Protein AF-A0A959T3W3-F1 (afdb_monomer_lite)

Sequence (100 aa):
LLRTLQRGRRMVHVHFANPYRLANTDAVHRLDGLVVAYEDEPDAQAMAAQALFGARATDGVLPVTASLFFSGGDGLRTAALGTFTYDLPEAVGVSASELA

Structure (mmCIF, N/CA/C/O backbone):
data_AF-A0A959T3W3-F1
#
_entry.id   AF-A0A959T3W3-F1
#
loop_
_atom_site.group_PDB
_atom_site.id
_atom_site.type_symbol
_atom_site.label_atom_id
_atom_site.label_alt_id
_atom_site.label_comp_id
_atom_site.label_asym_id
_atom_site.label_entity_id
_atom_site.label_seq_id
_atom_site.pdbx_PDB_ins_code
_atom_site.Cartn_x
_atom_site.Cartn_y
_atom_site.Cartn_z
_atom_site.occupancy
_atom_site.B_iso_or_equiv
_atom_site.auth_seq_id
_atom_site.auth_comp_id
_atom_site.auth_asym_id
_atom_site.auth_atom_id
_atom_site.pdbx_PDB_model_num
ATOM 1 N N . LEU A 1 1 ? 13.726 -9.979 9.028 1.00 73.81 1 LEU A N 1
ATOM 2 C CA . LEU A 1 1 ? 12.531 -9.577 9.801 1.00 73.81 1 LEU A CA 1
ATOM 3 C C . LEU A 1 1 ? 11.238 -10.151 9.213 1.00 73.81 1 LEU A C 1
ATOM 5 O O . LEU A 1 1 ? 10.683 -11.040 9.842 1.00 73.81 1 LEU A O 1
ATOM 9 N N . LEU A 1 2 ? 10.809 -9.756 8.001 1.00 75.88 2 LEU A N 1
ATOM 10 C CA . LEU A 1 2 ? 9.573 -10.271 7.370 1.00 75.88 2 LEU A CA 1
ATOM 11 C C . LEU A 1 2 ? 9.506 -11.810 7.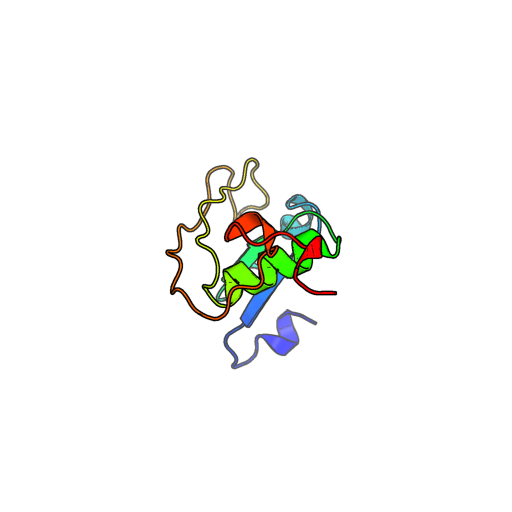321 1.00 75.88 2 LEU A C 1
ATOM 13 O O . LEU A 1 2 ? 8.544 -12.395 7.804 1.00 75.88 2 LEU A O 1
ATOM 17 N N . ARG A 1 3 ? 10.585 -12.473 6.875 1.00 74.94 3 ARG A N 1
ATOM 18 C CA . ARG A 1 3 ? 10.689 -13.949 6.864 1.00 74.94 3 ARG A CA 1
ATOM 19 C C . ARG A 1 3 ? 10.428 -14.595 8.234 1.00 74.94 3 ARG A C 1
ATOM 21 O O . ARG A 1 3 ? 9.900 -15.698 8.304 1.00 74.94 3 ARG A O 1
ATOM 28 N N . THR A 1 4 ? 10.828 -13.933 9.319 1.00 78.62 4 THR A N 1
ATOM 29 C CA . THR A 1 4 ? 10.687 -14.458 10.684 1.00 78.62 4 THR A CA 1
ATOM 30 C C . THR A 1 4 ? 9.250 -14.329 11.173 1.00 78.62 4 THR A C 1
ATOM 32 O O . THR A 1 4 ? 8.735 -15.248 11.798 1.00 78.62 4 THR A O 1
ATOM 35 N N . LEU A 1 5 ? 8.597 -13.208 10.863 1.00 79.25 5 LEU A N 1
ATOM 36 C CA . LEU A 1 5 ? 7.238 -12.912 11.315 1.00 79.25 5 LEU A CA 1
ATOM 37 C C . LEU A 1 5 ? 6.162 -13.675 10.526 1.00 79.25 5 LEU A C 1
ATOM 39 O O . LEU A 1 5 ? 5.102 -13.955 11.074 1.00 79.25 5 LEU A O 1
ATOM 43 N N . GLN A 1 6 ? 6.445 -14.040 9.271 1.00 80.88 6 GLN A N 1
ATOM 44 C CA . GLN A 1 6 ? 5.554 -14.839 8.417 1.00 80.88 6 GLN A CA 1
ATOM 45 C C . GLN A 1 6 ? 5.379 -16.291 8.898 1.00 80.88 6 GLN A C 1
ATOM 47 O O . GLN A 1 6 ? 4.483 -16.996 8.438 1.00 80.88 6 GLN A O 1
ATOM 52 N N . ARG A 1 7 ? 6.229 -16.788 9.807 1.00 81.50 7 ARG A N 1
ATOM 53 C CA . ARG A 1 7 ? 6.150 -18.183 10.262 1.00 81.50 7 ARG A CA 1
ATOM 54 C C . ARG A 1 7 ? 4.873 -18.426 11.071 1.00 81.50 7 ARG A C 1
ATOM 56 O O . ARG A 1 7 ? 4.770 -18.006 12.219 1.00 81.50 7 ARG A O 1
ATOM 63 N N . GLY A 1 8 ? 3.931 -19.150 10.462 1.00 82.62 8 GLY A N 1
ATOM 64 C CA . GLY A 1 8 ? 2.700 -19.623 11.101 1.00 82.62 8 GLY A CA 1
ATOM 65 C C . GLY A 1 8 ? 1.633 -18.547 11.309 1.00 82.62 8 GLY A C 1
ATOM 66 O O . GLY A 1 8 ? 0.752 -18.729 12.146 1.00 82.62 8 GLY A O 1
ATOM 67 N N . ARG A 1 9 ? 1.717 -17.414 10.601 1.00 85.88 9 ARG A N 1
ATOM 68 C CA . ARG A 1 9 ? 0.799 -16.280 10.763 1.00 85.88 9 ARG A CA 1
ATOM 69 C C . ARG A 1 9 ? 0.397 -15.717 9.413 1.00 85.88 9 ARG A C 1
ATOM 71 O O . ARG A 1 9 ? 1.239 -15.614 8.527 1.00 85.88 9 ARG A O 1
ATOM 78 N N . ARG A 1 10 ? -0.863 -15.287 9.315 1.00 87.69 10 ARG A N 1
ATOM 79 C CA . ARG A 1 10 ? -1.301 -14.439 8.206 1.00 87.69 10 ARG A CA 1
ATOM 80 C C . ARG A 1 10 ? -0.696 -13.051 8.367 1.00 87.69 10 ARG A C 1
ATOM 82 O O . ARG A 1 10 ? -0.745 -12.493 9.465 1.00 87.69 10 ARG A O 1
ATOM 89 N N . MET A 1 11 ? -0.124 -12.512 7.300 1.00 87.81 11 MET A N 1
ATOM 90 C CA . MET A 1 11 ? 0.564 -11.229 7.309 1.00 87.81 11 MET A CA 1
ATOM 91 C C . MET A 1 11 ? 0.121 -10.354 6.144 1.00 87.81 11 MET A C 1
ATOM 93 O O . MET A 1 11 ? 0.271 -10.721 4.980 1.00 87.81 11 MET A O 1
ATOM 97 N N . VAL A 1 12 ? -0.316 -9.145 6.491 1.00 89.69 12 VAL A N 1
ATOM 98 C CA . VAL A 1 12 ? -0.494 -8.039 5.553 1.00 89.69 12 VAL A CA 1
ATOM 99 C C . VAL A 1 12 ? 0.626 -7.030 5.784 1.00 89.69 12 VAL A C 1
ATOM 101 O O . VAL A 1 12 ? 0.894 -6.655 6.926 1.00 89.69 12 VAL A O 1
ATOM 104 N N .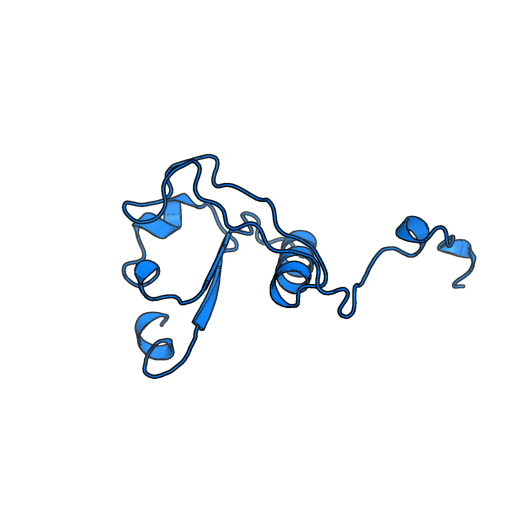 HIS A 1 13 ? 1.307 -6.620 4.718 1.00 90.19 13 HIS A N 1
ATOM 105 C CA . HIS A 1 13 ? 2.360 -5.608 4.775 1.00 90.19 13 HIS A CA 1
ATOM 106 C C . HIS A 1 13 ? 1.911 -4.329 4.074 1.00 90.19 13 HIS A C 1
ATOM 108 O O . HIS A 1 13 ? 1.406 -4.383 2.954 1.00 90.19 13 HIS A O 1
ATOM 114 N N . VAL A 1 14 ? 2.148 -3.186 4.715 1.00 91.56 14 VAL A N 1
ATOM 115 C CA . VAL A 1 14 ? 1.991 -1.868 4.098 1.00 91.56 14 VAL A CA 1
ATOM 116 C C . VAL A 1 14 ? 3.370 -1.326 3.764 1.00 91.56 14 VAL A C 1
ATOM 118 O O . VAL A 1 14 ? 4.231 -1.218 4.638 1.00 91.56 14 VAL A O 1
ATOM 121 N N . HIS A 1 15 ? 3.579 -1.025 2.490 1.00 90.69 15 HIS A N 1
ATOM 122 C CA . HIS A 1 15 ? 4.832 -0.541 1.938 1.00 90.69 15 HIS A CA 1
ATOM 123 C C . HIS A 1 15 ? 4.735 0.965 1.681 1.00 90.69 15 HIS A C 1
ATOM 125 O O . HIS A 1 15 ? 4.143 1.398 0.690 1.00 90.69 15 HIS A O 1
ATOM 131 N N . PHE A 1 16 ? 5.328 1.745 2.583 1.00 90.81 16 PHE A N 1
ATOM 132 C CA . PHE A 1 16 ? 5.466 3.204 2.503 1.00 90.81 16 PHE A CA 1
ATOM 133 C C . PHE A 1 16 ? 6.790 3.579 1.830 1.00 90.81 16 PHE A C 1
ATOM 135 O O . PHE A 1 16 ? 7.702 4.129 2.442 1.00 90.81 16 PHE A O 1
ATOM 142 N N . ALA A 1 17 ? 6.971 3.132 0.592 1.00 87.94 17 ALA A N 1
ATOM 143 C CA . ALA A 1 17 ? 8.119 3.516 -0.214 1.00 87.94 17 ALA A CA 1
ATOM 144 C C . ALA A 1 17 ? 7.837 3.266 -1.696 1.00 87.94 17 ALA A C 1
ATOM 146 O O . ALA A 1 17 ? 6.849 2.641 -2.086 1.00 87.94 17 ALA A O 1
ATOM 147 N N . ASN A 1 18 ? 8.794 3.672 -2.531 1.00 88.31 18 ASN A N 1
ATOM 148 C CA . ASN A 1 18 ? 8.774 3.394 -3.958 1.00 88.31 18 ASN A CA 1
ATOM 149 C C . ASN A 1 18 ? 8.548 1.883 -4.246 1.00 88.31 18 ASN A C 1
ATOM 151 O O . ASN A 1 18 ? 9.258 1.040 -3.668 1.00 88.31 18 ASN A O 1
ATOM 155 N N . PRO A 1 19 ? 7.609 1.528 -5.149 1.00 85.12 19 PRO A N 1
ATOM 156 C CA . PRO A 1 19 ? 7.274 0.142 -5.480 1.00 85.12 19 PRO A CA 1
ATOM 157 C C . PRO A 1 19 ? 8.463 -0.679 -5.994 1.00 85.12 19 PRO A C 1
ATOM 159 O O . PRO A 1 19 ? 8.534 -1.871 -5.713 1.00 85.12 19 PRO A O 1
ATOM 162 N N . TYR A 1 20 ? 9.458 -0.074 -6.654 1.00 86.25 20 TYR A N 1
ATOM 163 C CA . TYR A 1 20 ? 10.638 -0.801 -7.151 1.00 86.25 20 TYR A CA 1
ATOM 164 C C . TYR A 1 20 ? 11.466 -1.460 -6.040 1.00 86.25 20 TYR A C 1
ATOM 166 O O . TYR A 1 20 ? 12.209 -2.409 -6.286 1.00 86.25 20 TYR A O 1
ATOM 174 N N . ARG A 1 21 ? 11.326 -1.009 -4.787 1.00 84.62 21 ARG A N 1
ATOM 175 C CA . ARG A 1 21 ? 12.011 -1.635 -3.645 1.00 84.62 21 ARG A CA 1
ATOM 176 C C . ARG A 1 21 ? 11.466 -3.028 -3.314 1.00 84.62 21 ARG A C 1
ATOM 178 O O 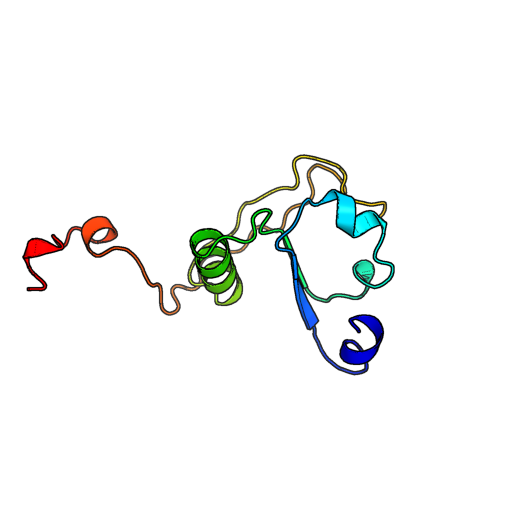. ARG A 1 21 ? 12.148 -3.794 -2.630 1.00 84.62 21 ARG A O 1
ATOM 185 N N . LEU A 1 22 ? 10.285 -3.383 -3.826 1.00 83.31 22 LEU A N 1
ATOM 186 C CA . LEU A 1 22 ? 9.703 -4.717 -3.680 1.00 83.31 22 LEU A CA 1
ATOM 187 C C . LEU A 1 22 ? 10.507 -5.782 -4.438 1.00 83.31 22 LEU A C 1
ATOM 189 O O . LEU A 1 22 ? 10.566 -6.920 -3.975 1.00 83.31 22 LEU A O 1
ATOM 193 N N . ALA A 1 23 ? 11.191 -5.419 -5.532 1.00 82.06 23 ALA A N 1
ATOM 194 C CA . ALA A 1 23 ? 12.066 -6.333 -6.272 1.00 82.06 23 ALA A CA 1
ATOM 195 C C . ALA A 1 23 ? 13.189 -6.922 -5.405 1.00 82.06 23 ALA A C 1
ATOM 197 O O . ALA A 1 23 ? 13.556 -8.081 -5.572 1.00 82.06 23 ALA A O 1
ATOM 198 N N . ASN A 1 24 ? 13.687 -6.152 -4.436 1.00 73.50 24 ASN A N 1
ATOM 199 C CA . ASN A 1 24 ? 14.807 -6.552 -3.580 1.00 73.50 24 ASN A CA 1
ATOM 200 C C . ASN A 1 24 ? 14.371 -7.347 -2.338 1.00 73.50 24 ASN A C 1
ATOM 202 O O . ASN A 1 24 ? 15.196 -7.646 -1.473 1.00 73.50 24 ASN A O 1
ATOM 206 N N . THR A 1 25 ? 13.079 -7.658 -2.204 1.00 73.81 25 THR A N 1
ATOM 207 C CA . THR A 1 25 ? 12.532 -8.260 -0.987 1.00 73.81 25 THR A CA 1
ATOM 208 C C . THR A 1 25 ? 11.963 -9.650 -1.278 1.00 73.81 25 THR A C 1
ATOM 210 O O . THR A 1 25 ? 10.777 -9.824 -1.544 1.00 73.81 25 THR A O 1
ATOM 213 N N . ASP A 1 26 ? 12.798 -10.683 -1.123 1.00 70.31 26 ASP A N 1
ATOM 214 C CA . ASP A 1 26 ? 12.450 -12.103 -1.350 1.00 70.31 26 ASP A CA 1
ATOM 215 C C . ASP A 1 26 ? 11.221 -12.611 -0.578 1.00 70.31 26 ASP A C 1
ATOM 217 O O . ASP A 1 26 ? 10.752 -13.721 -0.805 1.00 70.31 26 ASP A O 1
ATOM 221 N N . ALA A 1 27 ? 10.757 -11.893 0.444 1.00 78.62 27 ALA A N 1
ATOM 222 C CA . ALA A 1 27 ? 9.668 -12.337 1.310 1.00 78.62 27 ALA A CA 1
ATOM 223 C C . ALA A 1 27 ? 8.288 -11.831 0.872 1.00 78.62 27 ALA A C 1
ATOM 225 O O . ALA A 1 27 ? 7.294 -12.306 1.415 1.00 78.62 27 ALA A O 1
ATOM 226 N N . VAL A 1 28 ? 8.212 -10.900 -0.085 1.00 80.31 28 VAL A N 1
ATOM 227 C CA . VAL A 1 28 ? 6.950 -10.213 -0.414 1.00 80.31 28 VAL A CA 1
ATOM 228 C C . VAL A 1 28 ? 5.947 -11.159 -1.077 1.00 80.31 28 VAL A C 1
ATOM 230 O O . VAL A 1 28 ? 4.765 -11.088 -0.774 1.00 80.31 28 VAL A O 1
ATOM 233 N N . HIS A 1 29 ? 6.407 -12.128 -1.873 1.00 78.50 29 HIS A N 1
ATOM 234 C CA . HIS A 1 29 ? 5.532 -13.133 -2.498 1.00 78.50 29 HIS A CA 1
ATOM 235 C C . HIS A 1 29 ? 4.866 -14.104 -1.502 1.00 78.50 29 HIS A C 1
ATOM 237 O O . HIS A 1 29 ? 3.986 -14.862 -1.889 1.00 78.50 29 HIS A O 1
ATOM 243 N N . ARG A 1 30 ? 5.306 -14.129 -0.235 1.00 82.56 30 ARG A N 1
ATOM 244 C CA . ARG A 1 30 ? 4.725 -14.967 0.833 1.00 82.56 30 ARG A CA 1
ATOM 245 C C . ARG A 1 30 ? 3.741 -14.214 1.725 1.00 82.56 30 ARG A C 1
ATOM 247 O O . ARG A 1 30 ? 3.308 -14.758 2.735 1.00 82.56 30 ARG A O 1
ATOM 254 N N . LEU A 1 31 ? 3.464 -12.951 1.420 1.00 86.38 31 LEU A N 1
ATOM 255 C CA . LEU A 1 31 ? 2.482 -12.166 2.155 1.00 86.38 31 LEU A CA 1
ATOM 256 C C . LEU A 1 31 ? 1.076 -12.542 1.693 1.00 86.38 31 LEU A C 1
ATOM 258 O O . LEU A 1 31 ? 0.845 -12.713 0.500 1.00 86.38 31 LEU A O 1
ATOM 262 N N . ASP A 1 32 ? 0.137 -12.611 2.632 1.00 87.81 32 ASP A N 1
ATOM 263 C CA . ASP A 1 32 ? -1.284 -12.789 2.317 1.00 87.81 32 ASP A CA 1
ATOM 264 C C . ASP A 1 32 ? -1.896 -11.503 1.747 1.00 87.81 32 ASP A C 1
ATOM 266 O O . ASP A 1 32 ? -2.898 -11.544 1.039 1.00 87.81 32 ASP A O 1
ATOM 270 N N . GLY A 1 33 ? -1.293 -10.354 2.063 1.00 88.88 33 GLY A N 1
ATOM 271 C CA . GLY A 1 33 ? -1.690 -9.061 1.529 1.00 88.88 33 GLY A CA 1
ATOM 272 C C . GLY A 1 33 ? -0.526 -8.079 1.460 1.00 88.88 33 GLY A C 1
ATOM 273 O O . GLY A 1 33 ? 0.353 -8.052 2.326 1.00 88.88 33 GLY A O 1
ATOM 274 N N . LEU A 1 34 ? -0.550 -7.243 0.429 1.00 89.81 34 LEU A N 1
ATOM 275 C CA . LEU A 1 34 ? 0.395 -6.156 0.224 1.00 89.81 34 LEU A CA 1
ATOM 276 C C . LEU A 1 34 ? -0.383 -4.893 -0.140 1.00 89.81 34 LEU A C 1
ATOM 278 O O . LEU A 1 34 ? -1.174 -4.905 -1.078 1.00 89.81 34 LEU A O 1
ATOM 282 N N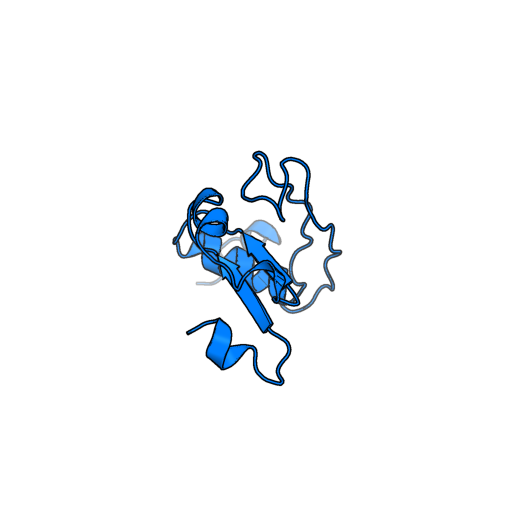 . VAL A 1 35 ? -0.122 -3.807 0.580 1.00 90.88 35 VAL A N 1
ATOM 283 C CA . VAL A 1 35 ? -0.634 -2.471 0.265 1.00 90.88 35 VAL A CA 1
ATOM 284 C C . VAL A 1 35 ? 0.554 -1.586 -0.075 1.00 90.88 35 VAL A C 1
ATOM 286 O O . VAL A 1 35 ? 1.470 -1.453 0.732 1.00 90.88 35 VAL A O 1
ATOM 289 N N . VAL A 1 36 ? 0.559 -0.986 -1.263 1.00 91.44 36 VAL A N 1
ATOM 290 C CA . VAL A 1 36 ? 1.589 -0.025 -1.674 1.00 91.44 36 VAL A CA 1
ATOM 291 C C . VAL A 1 36 ? 1.030 1.377 -1.469 1.00 91.44 36 VAL A C 1
ATOM 293 O O . VAL A 1 36 ? 0.191 1.825 -2.242 1.00 91.44 36 VAL A O 1
ATOM 296 N N . ALA A 1 37 ? 1.476 2.043 -0.405 1.00 91.81 37 ALA A N 1
ATOM 297 C CA . ALA A 1 37 ? 1.027 3.385 -0.027 1.00 91.81 37 ALA A CA 1
ATOM 298 C C . ALA A 1 37 ? 1.954 4.501 -0.551 1.00 91.81 37 ALA A C 1
ATOM 300 O O . ALA A 1 37 ? 1.625 5.672 -0.409 1.00 91.81 37 ALA A O 1
ATOM 301 N N . TYR A 1 38 ? 3.059 4.128 -1.214 1.00 88.25 38 TYR A N 1
ATOM 302 C CA . TYR A 1 38 ? 4.061 4.995 -1.855 1.00 88.25 38 TYR A CA 1
ATOM 303 C C . TYR A 1 38 ? 4.824 5.923 -0.908 1.00 88.25 38 TYR A C 1
ATOM 305 O O . TYR A 1 38 ? 6.025 5.728 -0.730 1.00 88.25 38 TYR A O 1
ATOM 313 N N . GLU A 1 39 ? 4.142 6.910 -0.338 1.00 87.25 39 GLU A N 1
ATOM 314 C CA . GLU A 1 39 ? 4.727 7.963 0.490 1.00 87.25 39 GLU A CA 1
ATOM 315 C C . GLU A 1 39 ? 4.648 7.591 1.971 1.00 87.25 39 GLU A C 1
ATOM 317 O O . GLU A 1 39 ? 3.655 7.024 2.431 1.00 87.25 39 GLU A O 1
ATOM 322 N N . ASP A 1 40 ? 5.695 7.921 2.723 1.00 89.19 40 ASP A N 1
ATOM 323 C CA . ASP A 1 40 ? 5.732 7.765 4.181 1.00 89.19 40 ASP A CA 1
ATOM 324 C C . ASP A 1 40 ? 5.292 9.064 4.865 1.00 89.19 40 ASP A C 1
ATOM 326 O O . ASP A 1 40 ? 6.068 9.724 5.551 1.00 89.19 40 ASP A O 1
ATOM 330 N N . GLU A 1 41 ? 4.041 9.449 4.610 1.00 91.31 41 GLU A N 1
ATOM 331 C CA . GLU A 1 41 ? 3.424 10.680 5.114 1.00 91.31 41 GLU A CA 1
ATOM 332 C C . GLU A 1 41 ? 2.175 10.331 5.949 1.00 91.31 41 GLU A C 1
ATOM 334 O O . GLU A 1 41 ? 1.498 9.340 5.636 1.00 91.31 41 GLU A O 1
ATOM 339 N N . PRO A 1 42 ? 1.813 11.111 6.990 1.00 90.38 42 PRO A N 1
ATOM 340 C CA . PRO A 1 42 ? 0.685 10.796 7.871 1.00 90.38 42 PRO A CA 1
ATOM 341 C C . PRO A 1 42 ? -0.638 10.576 7.131 1.00 90.38 42 PRO A C 1
ATOM 343 O O . PRO A 1 42 ? -1.394 9.669 7.481 1.00 90.38 42 PRO A O 1
ATOM 346 N N . ASP A 1 43 ? -0.890 11.335 6.063 1.00 87.56 43 ASP A N 1
ATOM 347 C CA . ASP A 1 43 ? -2.095 11.181 5.245 1.00 87.56 43 ASP A CA 1
ATOM 348 C C . ASP A 1 43 ? -2.125 9.823 4.528 1.00 87.56 43 ASP A C 1
ATOM 350 O O . ASP A 1 43 ? -3.140 9.124 4.541 1.00 87.56 43 ASP A O 1
ATOM 354 N N . ALA A 1 44 ? -0.996 9.394 3.955 1.00 88.94 44 ALA A N 1
ATOM 355 C CA . ALA A 1 44 ? -0.877 8.089 3.305 1.00 88.94 44 ALA A CA 1
ATOM 356 C C . ALA A 1 44 ? -1.033 6.941 4.315 1.00 88.94 44 ALA A C 1
ATOM 358 O O . ALA A 1 44 ? -1.683 5.933 4.021 1.00 88.94 44 ALA A O 1
ATOM 359 N N . GLN A 1 45 ? -0.497 7.105 5.528 1.00 90.69 45 GLN A N 1
ATOM 360 C CA . GLN A 1 45 ? -0.663 6.147 6.622 1.00 90.69 45 GLN A CA 1
ATOM 361 C C . GLN A 1 45 ? -2.129 6.040 7.068 1.00 90.69 45 GLN A C 1
ATOM 363 O O . GLN A 1 45 ? -2.639 4.927 7.231 1.00 90.69 45 GLN A O 1
ATOM 368 N N . ALA A 1 46 ? -2.829 7.170 7.202 1.00 89.00 46 ALA A N 1
ATOM 369 C CA . ALA A 1 46 ? -4.248 7.203 7.544 1.00 89.00 46 ALA A CA 1
ATOM 370 C C . ALA A 1 46 ? -5.105 6.525 6.462 1.00 89.00 46 ALA A C 1
ATOM 372 O O . ALA A 1 46 ? -5.935 5.666 6.771 1.00 89.00 46 ALA A O 1
ATOM 373 N N . MET A 1 47 ? -4.854 6.834 5.188 1.00 88.25 47 MET A N 1
ATOM 374 C CA . MET A 1 47 ? -5.564 6.222 4.060 1.00 88.25 47 MET A CA 1
ATOM 375 C C . MET A 1 47 ? -5.307 4.714 3.969 1.00 88.25 47 MET A C 1
ATOM 377 O O . MET A 1 47 ? -6.242 3.940 3.756 1.00 88.25 47 MET A O 1
ATOM 381 N N . ALA A 1 48 ? -4.066 4.269 4.188 1.00 90.25 48 ALA A N 1
ATOM 382 C CA . ALA A 1 48 ? -3.732 2.848 4.212 1.00 90.25 48 ALA A CA 1
ATOM 383 C C . ALA A 1 48 ? -4.447 2.108 5.354 1.00 90.25 48 ALA A C 1
ATOM 385 O O . ALA A 1 48 ? -4.959 1.008 5.143 1.00 90.25 48 ALA A O 1
ATOM 386 N N . ALA A 1 49 ? -4.539 2.710 6.545 1.00 89.25 49 ALA A N 1
ATOM 387 C CA . ALA A 1 49 ? -5.297 2.141 7.657 1.00 89.25 49 ALA A CA 1
ATOM 388 C C . ALA A 1 49 ? -6.792 2.015 7.315 1.00 89.25 49 ALA A C 1
ATOM 390 O O . ALA A 1 49 ? -7.381 0.952 7.512 1.00 89.25 49 ALA A O 1
ATOM 391 N N . GLN A 1 50 ? -7.394 3.058 6.737 1.00 87.31 50 GLN A N 1
ATOM 392 C CA . GLN A 1 50 ? -8.795 3.025 6.309 1.00 87.31 50 GLN A CA 1
ATOM 393 C C . GLN A 1 50 ? -9.061 1.950 5.249 1.00 87.31 50 GLN A C 1
ATOM 395 O O . GLN A 1 50 ? -10.058 1.233 5.338 1.00 87.31 50 GLN A O 1
ATOM 400 N N . ALA A 1 51 ? -8.161 1.795 4.279 1.00 88.12 51 ALA A N 1
ATOM 401 C CA . ALA A 1 51 ? -8.236 0.731 3.284 1.00 88.12 51 ALA A CA 1
ATOM 402 C C . ALA A 1 51 ? -8.149 -0.665 3.927 1.00 88.12 51 ALA A C 1
ATOM 404 O O . ALA A 1 51 ? -8.957 -1.542 3.624 1.00 88.12 51 ALA A O 1
ATOM 405 N N . LEU A 1 52 ? -7.214 -0.871 4.861 1.00 88.44 52 LEU A N 1
ATOM 406 C CA . LEU A 1 52 ? -7.034 -2.153 5.552 1.00 88.44 52 LEU A CA 1
ATOM 407 C C . LEU A 1 52 ? -8.246 -2.570 6.388 1.00 88.44 52 LEU A C 1
ATOM 409 O O . LEU A 1 52 ? -8.574 -3.754 6.438 1.00 88.44 52 LEU A O 1
ATOM 413 N N . PHE A 1 53 ? -8.904 -1.616 7.047 1.00 87.12 53 PHE A N 1
ATOM 414 C CA . PHE A 1 53 ? -10.090 -1.882 7.867 1.00 87.12 53 PHE A CA 1
ATOM 415 C C . PHE A 1 53 ? -11.407 -1.834 7.075 1.00 87.12 53 PHE A C 1
ATOM 417 O O . PHE A 1 53 ? -12.483 -1.992 7.655 1.00 87.12 53 PHE A O 1
ATOM 424 N N . GLY A 1 54 ? -11.341 -1.648 5.752 1.00 82.94 54 GLY A N 1
ATOM 425 C CA . GLY A 1 54 ? -12.515 -1.590 4.883 1.00 82.94 54 GLY A CA 1
ATOM 426 C C . GLY A 1 54 ? -13.371 -0.338 5.088 1.00 82.94 54 GLY A C 1
ATOM 427 O O . GLY A 1 54 ? -14.525 -0.317 4.672 1.00 82.94 54 GLY A O 1
ATOM 428 N N . ALA A 1 55 ? -12.832 0.706 5.715 1.00 84.25 55 ALA A N 1
ATOM 429 C CA . ALA A 1 55 ? -13.481 2.013 5.797 1.00 84.25 55 ALA A CA 1
ATOM 430 C C . ALA A 1 55 ? -13.553 2.682 4.414 1.00 84.25 55 ALA A C 1
ATOM 432 O O . ALA A 1 55 ? -14.511 3.388 4.108 1.00 84.25 55 ALA A O 1
ATOM 433 N N . ARG A 1 56 ? -12.568 2.405 3.548 1.00 82.81 56 ARG A N 1
ATOM 434 C CA . ARG A 1 56 ? -12.488 2.929 2.182 1.00 82.81 56 ARG A CA 1
ATOM 435 C C . ARG A 1 56 ? -12.343 1.795 1.170 1.00 82.81 56 ARG A C 1
ATOM 437 O O . ARG A 1 56 ? -11.640 0.821 1.423 1.00 82.81 56 ARG A O 1
ATOM 444 N N . ALA A 1 57 ? -13.000 1.939 0.022 1.00 86.69 57 ALA A N 1
ATOM 445 C CA . ALA A 1 57 ? -12.801 1.054 -1.120 1.00 86.69 57 ALA A CA 1
ATOM 446 C C . ALA A 1 57 ? -11.405 1.281 -1.718 1.00 86.69 57 ALA A C 1
ATOM 448 O O . ALA A 1 57 ? -10.945 2.423 -1.793 1.00 86.69 57 ALA A O 1
ATOM 449 N N . THR A 1 58 ? -10.749 0.216 -2.174 1.00 87.75 58 THR A N 1
ATOM 450 C CA . THR A 1 58 ? -9.504 0.327 -2.945 1.00 87.75 58 THR A CA 1
ATOM 451 C C . THR A 1 58 ? -9.767 -0.026 -4.396 1.00 87.75 58 THR A C 1
ATOM 453 O O . THR A 1 58 ? -10.347 -1.064 -4.689 1.00 87.75 58 THR A O 1
ATOM 456 N N . ASP A 1 59 ? -9.307 0.811 -5.313 1.00 88.94 59 ASP A N 1
ATOM 457 C CA . ASP A 1 59 ? -9.345 0.589 -6.762 1.00 88.94 59 ASP A CA 1
ATOM 458 C C . ASP A 1 59 ? -7.985 0.852 -7.429 1.00 88.94 59 ASP A C 1
ATOM 460 O O . ASP A 1 59 ? -7.869 0.812 -8.655 1.00 88.94 59 ASP A O 1
ATOM 464 N N . GLY A 1 60 ? -6.954 1.078 -6.609 1.00 86.69 60 GLY A N 1
ATOM 465 C CA . GLY A 1 60 ? -5.592 1.352 -7.036 1.00 86.69 60 GLY A CA 1
ATOM 466 C C . GLY A 1 60 ? -4.975 0.203 -7.830 1.00 86.69 60 GLY A C 1
ATOM 467 O O . GLY A 1 60 ? -5.168 -0.977 -7.530 1.00 86.69 60 GLY A O 1
ATOM 468 N N . VAL A 1 61 ? -4.197 0.584 -8.838 1.00 90.44 61 VAL A N 1
ATOM 469 C CA . VAL A 1 61 ? -3.477 -0.315 -9.737 1.00 90.44 61 VAL A CA 1
ATOM 470 C C . VAL A 1 61 ? -2.027 0.140 -9.814 1.00 90.44 61 VAL A C 1
ATOM 472 O O . VAL A 1 61 ? -1.752 1.338 -9.882 1.00 90.44 61 VAL A O 1
ATOM 475 N N . LEU A 1 62 ? -1.093 -0.808 -9.818 1.00 89.94 62 LEU A N 1
ATOM 476 C CA . LEU A 1 62 ? 0.324 -0.526 -9.985 1.00 89.94 62 LEU A CA 1
ATOM 477 C C . LEU A 1 62 ? 0.572 0.092 -11.372 1.00 89.94 62 LEU A C 1
ATOM 479 O O . LEU A 1 62 ? 0.316 -0.560 -12.384 1.00 89.94 62 LEU A O 1
ATOM 483 N N . PRO A 1 63 ? 1.111 1.320 -11.462 1.00 86.75 63 PRO A N 1
ATOM 484 C CA . PRO A 1 63 ? 1.385 1.967 -12.744 1.00 86.75 63 PRO A CA 1
ATOM 485 C C . PRO A 1 63 ? 2.641 1.403 -13.422 1.00 86.75 63 PRO A C 1
ATOM 487 O O . PRO A 1 63 ? 2.881 1.653 -14.599 1.00 86.75 63 PRO A O 1
ATOM 490 N N . VAL A 1 64 ? 3.467 0.667 -12.672 1.00 89.31 64 VAL A N 1
ATOM 491 C CA . VAL A 1 64 ? 4.757 0.135 -13.112 1.00 89.31 64 VAL A CA 1
ATOM 492 C C . VAL A 1 64 ? 4.949 -1.285 -12.600 1.00 89.31 64 VAL A C 1
ATOM 494 O O . VAL A 1 64 ? 4.420 -1.655 -11.552 1.00 89.31 64 VAL A O 1
ATOM 497 N N . THR A 1 65 ? 5.754 -2.066 -13.314 1.00 88.50 65 THR A N 1
ATOM 498 C CA . THR A 1 65 ? 6.194 -3.385 -12.853 1.00 88.50 65 THR A CA 1
ATOM 499 C C . THR A 1 65 ? 7.183 -3.222 -11.705 1.00 88.50 65 THR A C 1
ATOM 501 O O . THR A 1 65 ? 8.306 -2.759 -11.896 1.00 88.50 65 THR A O 1
ATOM 504 N N . ALA A 1 66 ? 6.747 -3.588 -10.503 1.00 86.12 66 ALA A N 1
ATOM 505 C CA . ALA A 1 66 ? 7.493 -3.427 -9.262 1.00 86.12 66 ALA A CA 1
ATOM 506 C C . ALA A 1 66 ? 8.457 -4.594 -8.995 1.00 86.12 66 ALA A C 1
ATOM 508 O O . ALA A 1 66 ? 9.512 -4.399 -8.390 1.00 86.12 66 ALA A O 1
ATOM 509 N N . SER A 1 67 ? 8.104 -5.811 -9.423 1.00 85.44 67 SER A N 1
ATOM 510 C CA . SER A 1 67 ? 8.959 -7.002 -9.344 1.00 85.44 67 SER A CA 1
ATOM 511 C C . SER A 1 67 ? 8.475 -8.100 -10.301 1.00 85.44 67 SER A C 1
ATOM 513 O O . SER A 1 67 ? 7.437 -7.957 -10.939 1.00 85.44 67 SER A O 1
ATOM 515 N N . LEU A 1 68 ? 9.179 -9.238 -10.352 1.00 84.38 68 LEU A N 1
ATOM 516 C CA . LEU A 1 68 ? 8.727 -10.435 -11.083 1.00 84.38 68 LEU A CA 1
ATOM 517 C C . LEU A 1 68 ? 7.373 -10.984 -10.595 1.00 84.38 68 LEU A C 1
ATOM 519 O O . LEU A 1 68 ? 6.737 -11.747 -11.314 1.00 84.38 68 LEU A O 1
ATOM 523 N N . PHE A 1 69 ? 6.950 -10.623 -9.381 1.00 84.94 69 PHE A N 1
ATOM 524 C CA . PHE A 1 69 ? 5.682 -11.053 -8.787 1.00 84.94 69 PHE A CA 1
ATOM 525 C C . PHE A 1 69 ? 4.577 -9.993 -8.883 1.00 84.94 69 PHE A C 1
ATOM 527 O O . PHE A 1 69 ? 3.424 -10.328 -8.647 1.00 84.94 69 PHE A O 1
ATOM 534 N N . PHE A 1 70 ? 4.925 -8.737 -9.188 1.00 87.19 70 PHE A N 1
ATOM 535 C CA . PHE A 1 70 ? 3.997 -7.603 -9.210 1.00 87.19 70 PHE A CA 1
ATOM 536 C C . PHE A 1 70 ? 4.239 -6.766 -10.467 1.00 87.19 70 PHE A C 1
ATOM 538 O O . PHE A 1 70 ? 5.189 -5.977 -10.537 1.00 87.19 70 PHE A O 1
ATOM 545 N N . SER A 1 71 ? 3.382 -6.960 -11.461 1.00 88.69 71 SER A N 1
ATOM 546 C CA . SER A 1 71 ? 3.437 -6.306 -12.765 1.00 88.69 71 SER A CA 1
ATOM 547 C C . SER A 1 71 ? 2.660 -4.993 -12.780 1.00 88.69 71 SER A C 1
ATOM 549 O O . SER A 1 71 ? 1.742 -4.769 -11.992 1.00 88.69 71 SER A O 1
ATOM 551 N N . GLY A 1 72 ? 3.022 -4.103 -13.706 1.00 89.25 72 GLY A N 1
ATOM 552 C CA . GLY A 1 72 ? 2.198 -2.937 -14.002 1.00 89.25 72 GLY A CA 1
ATOM 553 C C . GLY A 1 72 ? 0.824 -3.394 -14.492 1.00 89.25 72 GLY A C 1
ATOM 554 O O . GLY A 1 72 ? 0.736 -4.267 -15.353 1.00 89.25 72 GLY A O 1
ATOM 555 N N . GLY A 1 73 ? -0.237 -2.824 -13.930 1.00 88.38 73 GLY A N 1
ATOM 556 C CA . GLY A 1 73 ? -1.611 -3.279 -14.135 1.00 88.38 73 GLY A CA 1
ATOM 557 C C . GLY A 1 73 ? -2.163 -4.143 -12.998 1.00 88.38 73 GLY A C 1
ATOM 558 O O . GLY A 1 73 ? -3.378 -4.329 -12.934 1.00 88.38 73 GLY A O 1
ATOM 559 N N . ASP A 1 74 ? -1.324 -4.605 -12.067 1.00 88.19 74 ASP A N 1
ATOM 560 C CA . ASP A 1 74 ? -1.787 -5.383 -10.920 1.00 88.19 74 ASP A CA 1
ATOM 561 C C . ASP A 1 74 ? -2.427 -4.473 -9.866 1.00 88.19 74 ASP A C 1
ATOM 563 O O . ASP A 1 74 ? -1.849 -3.481 -9.422 1.00 88.19 74 ASP A O 1
ATOM 567 N N . GLY A 1 75 ? -3.632 -4.824 -9.432 1.00 87.56 75 GLY A N 1
ATOM 568 C CA . GLY A 1 75 ? -4.365 -4.107 -8.397 1.00 87.56 75 GLY A CA 1
ATOM 569 C C . GLY A 1 75 ? -5.558 -4.922 -7.929 1.00 87.56 75 GLY A C 1
ATOM 570 O O . GLY A 1 75 ? -6.210 -5.596 -8.730 1.00 87.56 75 GLY A O 1
ATOM 571 N N . LEU A 1 76 ? -5.845 -4.880 -6.628 1.00 87.69 76 LEU A N 1
ATOM 572 C CA . LEU A 1 76 ? -7.012 -5.547 -6.062 1.00 87.69 76 LEU A CA 1
ATOM 573 C C . LEU A 1 76 ? -8.099 -4.520 -5.768 1.00 87.69 76 LEU A C 1
ATOM 575 O O . LEU A 1 76 ? -7.907 -3.590 -4.978 1.00 87.69 76 LEU A O 1
ATOM 579 N N . ARG A 1 77 ? -9.267 -4.737 -6.376 1.00 88.00 77 ARG A N 1
ATOM 580 C CA . ARG A 1 77 ? -10.457 -3.949 -6.074 1.00 88.00 77 ARG A CA 1
ATOM 581 C C . ARG A 1 77 ? -11.129 -4.484 -4.817 1.00 88.00 77 ARG A C 1
ATOM 583 O O . ARG A 1 77 ? -11.518 -5.650 -4.784 1.00 88.00 77 ARG A O 1
ATOM 590 N N . THR A 1 78 ? -11.281 -3.638 -3.807 1.00 86.06 78 THR A N 1
ATOM 591 C CA . THR A 1 78 ? -12.010 -3.964 -2.578 1.00 86.06 78 THR A CA 1
ATOM 592 C C . THR A 1 78 ? -13.171 -2.997 -2.397 1.00 86.06 78 THR A C 1
ATOM 594 O O . THR A 1 78 ? -13.073 -1.816 -2.730 1.00 86.06 78 THR A O 1
ATOM 597 N N . ALA A 1 79 ? -14.301 -3.507 -1.911 1.00 83.38 79 ALA A N 1
ATOM 598 C CA . ALA A 1 79 ? -15.451 -2.680 -1.574 1.00 83.38 79 ALA A CA 1
ATOM 599 C C . ALA A 1 79 ? -15.282 -2.095 -0.168 1.00 83.38 79 ALA A C 1
ATOM 601 O O . ALA A 1 79 ? -14.744 -2.753 0.723 1.00 83.38 79 ALA A O 1
ATOM 602 N N . ALA A 1 80 ? -15.791 -0.880 0.039 1.00 81.44 80 ALA A N 1
ATOM 603 C CA . ALA A 1 80 ? -15.928 -0.329 1.378 1.00 81.44 80 ALA A CA 1
ATOM 604 C C . ALA A 1 80 ? -16.959 -1.158 2.161 1.00 81.44 80 ALA A C 1
ATOM 606 O O . ALA A 1 80 ? -18.064 -1.408 1.681 1.00 81.44 80 ALA A O 1
ATOM 607 N N . LEU A 1 81 ? -16.589 -1.575 3.368 1.00 78.44 81 LEU A N 1
ATOM 608 C CA . LEU A 1 81 ? -17.440 -2.295 4.313 1.00 78.44 81 LEU A CA 1
ATOM 609 C C . LEU A 1 81 ? -18.245 -1.344 5.215 1.00 78.44 81 LEU A C 1
ATOM 611 O O . LEU A 1 81 ? -19.123 -1.799 5.941 1.00 78.44 81 LEU A O 1
ATOM 615 N N . GLY A 1 82 ? -17.958 -0.036 5.177 1.00 65.75 82 GLY A N 1
ATOM 616 C CA . GLY A 1 82 ? -18.645 0.972 5.995 1.00 65.75 82 GLY A CA 1
ATOM 617 C C . GLY A 1 82 ? -18.259 0.945 7.480 1.00 65.75 82 GLY A C 1
ATOM 618 O O . GLY A 1 82 ? -18.967 1.507 8.311 1.00 65.75 82 GLY A O 1
ATOM 619 N N . THR A 1 83 ? -17.155 0.284 7.831 1.00 64.31 83 THR A N 1
ATOM 620 C CA . THR A 1 83 ? -16.586 0.284 9.188 1.00 64.31 83 THR A CA 1
ATOM 621 C C . THR A 1 83 ? -15.919 1.636 9.482 1.00 64.31 83 THR A C 1
ATOM 623 O O . THR A 1 83 ? -15.365 2.222 8.558 1.00 64.31 83 THR A O 1
ATOM 626 N N . PHE A 1 84 ? -15.965 2.112 10.740 1.00 56.47 84 PHE A N 1
ATOM 627 C CA . PHE A 1 84 ? -15.427 3.395 11.251 1.00 56.47 84 PHE A CA 1
ATOM 628 C C . PHE A 1 84 ? -14.514 4.165 10.278 1.00 56.47 84 PHE A C 1
ATOM 630 O O . PHE A 1 84 ? -13.312 3.908 10.188 1.00 56.47 84 PHE A O 1
ATOM 637 N N . THR A 1 85 ? -15.101 5.127 9.567 1.00 58.22 85 THR A N 1
ATOM 638 C CA . THR A 1 85 ? -14.370 6.085 8.737 1.00 58.22 85 THR A CA 1
ATOM 639 C C . THR A 1 85 ? -14.042 7.304 9.599 1.00 58.22 85 THR A C 1
ATOM 641 O O . THR A 1 85 ? -14.880 7.768 10.371 1.00 58.22 85 THR A O 1
ATOM 644 N N . TYR A 1 86 ? -12.818 7.816 9.495 1.00 64.38 86 TYR A N 1
ATOM 645 C CA . TYR A 1 86 ? -12.488 9.148 9.995 1.00 64.38 86 TYR A CA 1
ATOM 646 C C . TYR A 1 86 ? -12.391 10.037 8.773 1.00 64.38 86 TYR A C 1
ATOM 648 O O . TYR A 1 86 ? -11.471 9.887 7.972 1.00 64.38 86 TYR A O 1
ATOM 656 N N . ASP A 1 87 ? -13.381 10.892 8.599 1.00 63.50 87 ASP A N 1
ATOM 657 C CA . ASP A 1 87 ? -13.372 11.871 7.529 1.00 63.50 87 ASP A CA 1
ATOM 658 C C . ASP A 1 87 ? -13.431 13.266 8.134 1.00 63.50 87 ASP A C 1
ATOM 660 O O . ASP A 1 87 ? -13.789 13.448 9.303 1.00 63.50 87 ASP A O 1
ATOM 664 N N . LEU A 1 88 ? -13.041 14.244 7.333 1.00 64.62 88 LEU A N 1
ATOM 665 C CA . LEU A 1 88 ? -13.195 15.641 7.694 1.00 64.62 88 LEU A CA 1
ATOM 666 C C . LEU A 1 88 ? -14.691 15.939 7.911 1.00 64.62 88 LEU A C 1
ATOM 668 O O . LEU A 1 88 ? -15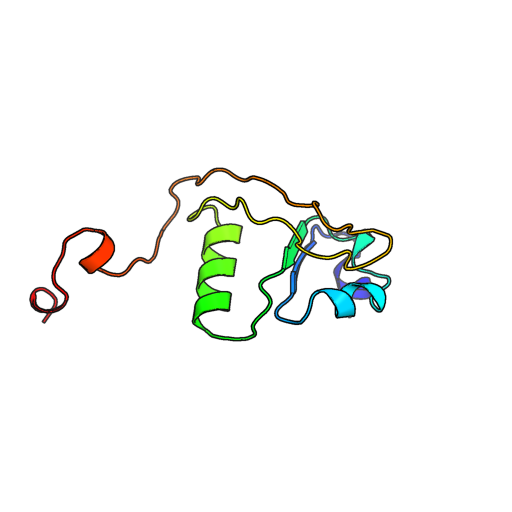.521 15.432 7.150 1.00 64.62 88 LEU A O 1
ATOM 672 N N . PRO A 1 89 ? -15.075 16.743 8.919 1.00 60.03 89 PRO A N 1
ATOM 673 C CA . PRO A 1 89 ? -16.474 17.126 9.107 1.00 60.03 89 PRO A CA 1
ATOM 674 C C . PRO A 1 89 ? -17.061 17.750 7.828 1.00 60.03 89 PRO A C 1
ATOM 676 O O . PRO A 1 89 ? -18.216 17.498 7.486 1.00 60.03 89 PRO A O 1
ATOM 679 N N . GLU A 1 90 ? -16.238 18.441 7.039 1.00 63.28 90 GLU A N 1
ATOM 680 C CA . GLU A 1 90 ? -16.609 19.010 5.745 1.00 63.28 90 GLU A CA 1
ATOM 681 C C . GLU A 1 90 ? -17.036 17.947 4.721 1.00 63.28 90 GLU A C 1
ATOM 683 O O . GLU A 1 90 ? -17.909 18.209 3.893 1.00 63.28 90 GLU A O 1
ATOM 688 N N . ALA A 1 91 ? -16.472 16.735 4.787 1.00 60.59 91 ALA A N 1
ATOM 689 C CA . ALA A 1 91 ? -16.809 15.629 3.889 1.00 60.59 91 ALA A CA 1
ATOM 690 C C . ALA A 1 91 ? -18.229 15.085 4.128 1.00 60.59 91 ALA A C 1
ATOM 692 O O . ALA A 1 91 ? -18.834 14.512 3.223 1.00 60.59 91 ALA A O 1
ATOM 693 N N . VAL A 1 92 ? -18.787 15.315 5.322 1.00 65.94 92 VAL A N 1
ATOM 694 C CA . VAL A 1 92 ? -20.187 15.017 5.667 1.00 65.94 92 VAL A CA 1
ATOM 695 C C . VAL A 1 92 ? -21.068 16.272 5.709 1.00 65.94 92 VAL A C 1
ATOM 697 O O . VAL A 1 92 ? -22.219 16.205 6.135 1.00 65.94 92 VAL A O 1
ATOM 700 N N . GLY A 1 93 ? -20.555 17.414 5.234 1.00 62.16 93 GLY A N 1
ATOM 701 C CA . GLY A 1 93 ? -21.287 18.680 5.168 1.00 62.16 93 GLY A CA 1
ATOM 702 C C . GLY A 1 93 ? -21.407 19.426 6.499 1.00 62.16 93 GLY A C 1
ATOM 703 O O . GLY A 1 93 ? -22.237 20.324 6.606 1.00 62.16 93 GLY A O 1
ATOM 704 N N . VAL A 1 94 ? -20.600 19.073 7.502 1.00 69.19 94 VAL A N 1
ATOM 705 C CA . VAL A 1 94 ? -20.527 19.766 8.795 1.00 69.19 94 VAL A CA 1
ATOM 706 C C . VAL A 1 94 ? -19.384 20.776 8.746 1.00 69.19 94 VAL A C 1
ATOM 708 O O . VAL A 1 94 ? -18.269 20.442 8.349 1.00 69.19 94 VAL A O 1
ATOM 711 N N . SER A 1 95 ? -19.632 22.027 9.135 1.00 63.81 95 SER A N 1
ATOM 712 C CA . SER A 1 95 ? -18.559 23.022 9.160 1.00 63.81 95 SER A CA 1
ATOM 713 C C . SER A 1 95 ? -17.664 22.801 10.384 1.00 63.81 95 SER A C 1
ATOM 715 O O . SER A 1 95 ? -18.162 22.641 11.498 1.00 63.81 95 SER A O 1
ATOM 717 N N . ALA A 1 96 ? -16.336 22.834 10.225 1.00 60.28 96 ALA A N 1
ATOM 718 C CA . ALA A 1 96 ? -15.416 22.749 11.367 1.00 60.28 96 ALA A CA 1
ATOM 719 C C . ALA A 1 96 ? -15.664 23.850 12.423 1.00 60.28 96 ALA A C 1
ATOM 721 O O . ALA A 1 96 ? -15.365 23.663 13.599 1.00 60.28 96 ALA A O 1
ATOM 722 N N . SER A 1 97 ? -16.267 24.975 12.021 1.00 63.62 97 SER A N 1
ATOM 723 C CA . SER A 1 97 ? -16.707 26.067 12.899 1.00 63.62 97 SER A CA 1
ATOM 724 C C . SER A 1 97 ? -17.848 25.713 13.860 1.00 63.62 97 SER A C 1
ATOM 726 O O . SER A 1 97 ? -18.040 26.435 14.832 1.00 63.62 97 SER A O 1
ATOM 728 N N . GLU A 1 98 ? -18.600 24.637 13.620 1.00 59.97 98 GLU A N 1
ATOM 729 C CA . GLU A 1 98 ? -19.685 24.182 14.508 1.00 59.97 98 GLU A CA 1
ATOM 730 C C . GLU A 1 98 ? -19.199 23.240 15.621 1.00 59.97 98 GLU A C 1
ATOM 732 O O . GLU A 1 98 ? -19.968 22.904 16.519 1.00 59.97 98 GLU A O 1
ATOM 737 N N . LEU A 1 99 ? -17.929 22.822 15.582 1.00 57.34 99 LEU A N 1
ATOM 738 C CA . LEU A 1 99 ? -17.311 21.915 16.558 1.00 57.34 99 LEU A CA 1
ATOM 739 C C . LEU A 1 99 ? -16.511 22.646 17.658 1.00 57.34 99 LEU A C 1
ATOM 741 O O . LEU A 1 99 ? -15.778 21.990 18.401 1.00 57.34 99 LEU A O 1
ATOM 745 N N . ALA A 1 100 ? -16.626 23.977 17.744 1.00 48.94 100 ALA A N 1
ATOM 746 C CA . ALA A 1 100 ? -15.961 24.819 18.745 1.00 48.94 100 ALA A CA 1
ATOM 747 C C . ALA A 1 100 ? -16.797 25.013 20.020 1.00 48.94 100 ALA A C 1
ATOM 749 O O . ALA A 1 100 ? -18.021 25.249 19.904 1.00 48.94 100 ALA A O 1
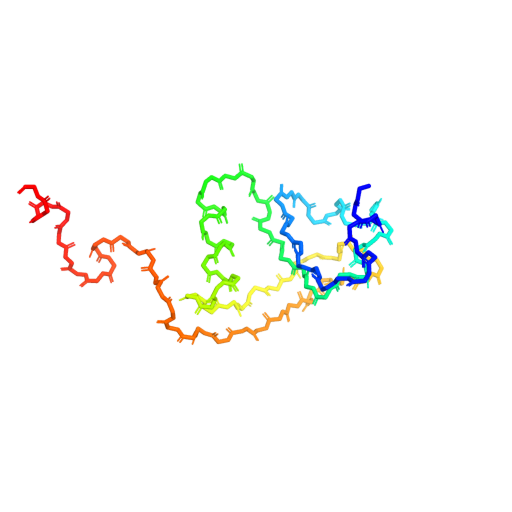#

Foldseek 3Di:
DLVVVLVPDADADEAQADLLVVAVPPNPVSHPYYHDLHHPDPVSVLVVVCCVVLVDWDPDFACAQNHPNHGGRDDDTGHRPNPDDDDDCVVVPHDPVVVD

pLDDT: mean 81.18, std 10.54, range [48.94, 91.81]

Radius of gyration: 16.24 Å; chains: 1; bounding box: 36×46×33 Å

Secondary structure (DSSP, 8-state):
-HHHHTTTS--EEEE-S-GGGGGG-TTGGG-SEEEE--S-SHHHHHHHHHHHTTSS-B----SS--BTTB-TT----B----------GGGGT--GGGG-